Protein AF-A0A5N7ALZ5-F1 (afdb_monomer_lite)

Secondary structure (DSSP, 8-state):
-PPPHHHHHHHBHHHHHHTSTTSGGGT-S-----SS-HHHHHHHHHHHTT-GGGS-GGG--HHHHHHHHHHHHHHTB-GGGGHHHHHHHHHHHHHTTGGGSSGGGGSHHHHHHTT-HHHHHHHHHHHHHT-SS-------

Foldseek 3Di:
DQFDLVLLLVQFVQSVVQLDPPHPVVPDPDDDDPDADPLLVVCSRCLSVVNNVVDDLVVADLLSLVRVLVCCVVGVGDLLSCLVVLVVSLVVCVVVCVVPPPCLLSCLCSCVSNVVVVSNVVSVVCVVPPDDDDRHHDND

Radius of gyration: 17.04 Å; chains: 1; bounding box: 37×26×51 Å

pLDDT: mean 85.63, std 11.55, range [51.66, 97.0]

Sequence (140 aa):
MHV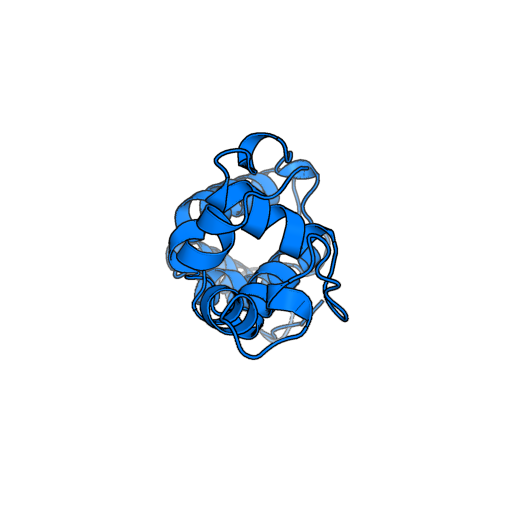KRDILANSSRYFKTMMGSRWTESKGDIIVLEDDTMRSMEIWLRYHHCTLDAISLDDISVADIWHVILASDQYQFDRDELQEWFIRWFRNATAGGIHCDRLANKLMLPCYAFDYAKGFQVRTRSLAYEERGHIMEVNP

Structure (mmCIF, N/CA/C/O backbone):
data_AF-A0A5N7ALZ5-F1
#
_entry.id   AF-A0A5N7ALZ5-F1
#
loop_
_atom_site.group_PDB
_atom_site.id
_atom_site.type_symbol
_atom_site.label_atom_id
_atom_site.label_alt_id
_atom_site.label_comp_id
_atom_site.label_asym_id
_atom_site.label_entity_id
_atom_site.label_seq_id
_atom_site.pdbx_PDB_ins_code
_atom_site.Cartn_x
_atom_site.Cartn_y
_atom_site.Cartn_z
_atom_site.occupancy
_atom_site.B_iso_or_equiv
_atom_site.auth_seq_id
_atom_site.auth_comp_id
_atom_site.auth_asym_id
_atom_site.auth_atom_id
_atom_site.pdbx_PDB_model_num
ATOM 1 N N . MET A 1 1 ? 2.015 3.961 17.049 1.00 70.31 1 MET A N 1
ATOM 2 C CA . MET A 1 1 ? 0.681 4.427 16.606 1.00 70.31 1 MET A CA 1
ATOM 3 C C . MET A 1 1 ? -0.366 3.806 17.520 1.00 70.31 1 MET A C 1
ATOM 5 O O . MET A 1 1 ? -0.228 2.629 17.820 1.00 70.31 1 MET A O 1
ATOM 9 N N . HIS A 1 2 ? -1.374 4.561 17.968 1.00 80.75 2 HIS A N 1
ATOM 10 C CA . HIS A 1 2 ? -2.542 3.988 18.652 1.00 80.75 2 HIS A CA 1
ATOM 11 C C . HIS A 1 2 ? -3.637 3.686 17.625 1.00 80.75 2 HIS A C 1
ATOM 13 O O . HIS A 1 2 ? -3.983 4.559 16.831 1.00 80.75 2 HIS A O 1
ATOM 19 N N . VAL A 1 3 ? -4.157 2.458 17.638 1.00 89.56 3 VAL A N 1
ATOM 20 C CA . VAL A 1 3 ? -5.191 1.976 16.714 1.00 89.56 3 VAL A CA 1
ATOM 21 C C . VAL A 1 3 ? -6.542 2.040 17.419 1.00 89.56 3 VAL A C 1
ATOM 23 O O . VAL A 1 3 ? -6.707 1.487 18.506 1.00 89.56 3 VAL A O 1
ATOM 26 N N . LYS A 1 4 ? -7.514 2.720 16.816 1.00 91.88 4 LYS A N 1
ATOM 27 C CA . LYS A 1 4 ? -8.891 2.764 17.301 1.00 91.88 4 LYS A CA 1
ATOM 28 C C . LYS A 1 4 ? -9.616 1.484 16.896 1.00 91.88 4 LYS A C 1
ATOM 30 O O . LYS A 1 4 ? -9.684 1.131 15.718 1.00 91.88 4 LYS A O 1
ATOM 35 N N . ARG A 1 5 ? -10.151 0.785 17.896 1.00 90.25 5 ARG A N 1
ATOM 36 C CA . ARG A 1 5 ? -10.776 -0.535 17.743 1.00 90.25 5 ARG A CA 1
ATOM 37 C C . ARG A 1 5 ? -11.979 -0.511 16.800 1.00 90.25 5 ARG A C 1
ATOM 39 O O . ARG A 1 5 ? -12.1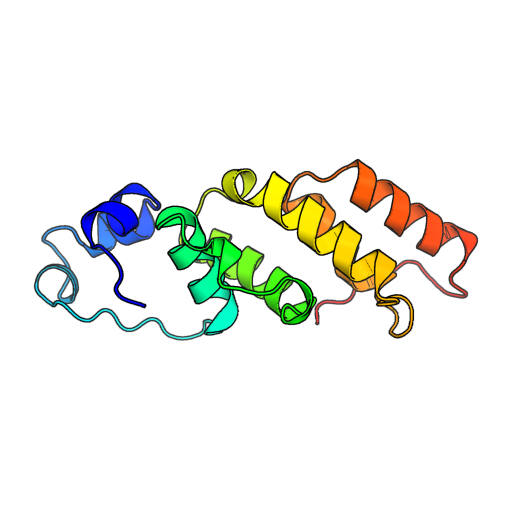33 -1.404 15.978 1.00 90.25 5 ARG A O 1
ATOM 46 N N . ASP A 1 6 ? -12.811 0.516 16.911 1.00 92.06 6 ASP A N 1
ATOM 47 C CA . ASP A 1 6 ? -13.988 0.733 16.072 1.00 92.06 6 ASP A CA 1
ATOM 48 C C . ASP A 1 6 ? -13.616 0.980 14.606 1.00 92.06 6 ASP A C 1
ATOM 50 O O . ASP A 1 6 ? -14.230 0.389 13.720 1.00 92.06 6 ASP A O 1
ATOM 54 N N . ILE A 1 7 ? -12.574 1.777 14.346 1.00 94.25 7 ILE A N 1
ATOM 55 C CA . ILE A 1 7 ? -12.069 2.004 12.984 1.00 94.25 7 ILE A CA 1
ATOM 56 C C . ILE A 1 7 ? -11.581 0.686 12.377 1.00 94.25 7 ILE A C 1
ATOM 58 O O . ILE A 1 7 ? -12.006 0.332 11.281 1.00 94.25 7 ILE A O 1
ATOM 62 N N . LEU A 1 8 ? -10.754 -0.070 13.105 1.00 92.75 8 LEU A N 1
ATOM 63 C CA . LEU A 1 8 ? -10.209 -1.341 12.620 1.00 92.75 8 LEU A CA 1
ATOM 64 C C . LEU A 1 8 ? -11.299 -2.409 12.397 1.00 92.75 8 LEU A C 1
ATOM 66 O O . LEU A 1 8 ? -11.256 -3.154 11.423 1.00 92.75 8 LEU A O 1
ATOM 70 N N . ALA A 1 9 ? -12.312 -2.472 13.265 1.00 92.38 9 ALA A N 1
ATOM 71 C CA . ALA A 1 9 ? -13.452 -3.372 13.083 1.00 92.38 9 ALA A CA 1
ATOM 72 C C . ALA A 1 9 ? -14.334 -2.983 11.885 1.00 92.38 9 ALA A C 1
ATOM 74 O O . ALA A 1 9 ? -14.973 -3.844 11.285 1.00 92.38 9 ALA A O 1
ATOM 75 N N . ASN A 1 10 ? -14.409 -1.697 11.545 1.00 93.06 10 ASN A N 1
ATOM 76 C CA . ASN A 1 10 ? -15.180 -1.232 10.394 1.00 93.06 10 ASN A CA 1
ATOM 77 C C . ASN A 1 10 ? -14.421 -1.387 9.076 1.00 93.06 10 ASN A C 1
ATOM 79 O O . ASN A 1 10 ? -15.062 -1.537 8.040 1.00 93.06 10 ASN A O 1
ATOM 83 N N . SER A 1 11 ? -13.090 -1.381 9.118 1.00 92.75 11 SER A N 1
ATOM 84 C CA . SER A 1 11 ? -12.254 -1.439 7.923 1.00 92.75 11 SER A CA 1
ATOM 85 C C . SER A 1 11 ? -12.039 -2.846 7.366 1.00 92.75 11 SER A C 1
ATOM 87 O O . SER A 1 11 ? -11.607 -3.004 6.230 1.00 92.75 11 SER A O 1
ATOM 89 N N . SER A 1 12 ? -12.324 -3.885 8.153 1.00 93.69 12 SER A N 1
ATOM 90 C CA . SER A 1 12 ? -12.124 -5.270 7.735 1.00 93.69 12 SER A CA 1
ATOM 91 C C . SER A 1 12 ? -13.113 -6.213 8.405 1.00 93.69 12 SER A C 1
ATOM 93 O O . SER A 1 12 ? -13.330 -6.199 9.622 1.00 93.69 12 SER A O 1
ATOM 95 N N . ARG A 1 13 ? -13.675 -7.123 7.604 1.00 92.00 13 ARG A N 1
ATOM 96 C CA . ARG A 1 13 ? -14.548 -8.190 8.106 1.00 92.00 13 ARG A CA 1
ATOM 97 C C . ARG A 1 13 ? -13.804 -9.161 9.025 1.00 92.00 13 ARG A C 1
ATOM 99 O O . ARG A 1 13 ? -14.419 -9.675 9.966 1.00 92.00 13 ARG A O 1
ATOM 106 N N . TYR A 1 14 ? -12.516 -9.398 8.783 1.00 92.31 14 TYR A N 1
ATOM 107 C CA . TYR A 1 14 ? -11.676 -10.221 9.650 1.00 92.31 14 TYR A CA 1
ATOM 108 C C . TYR A 1 14 ? -11.639 -9.635 11.064 1.00 92.31 14 TYR A C 1
ATOM 110 O O . TYR A 1 14 ? -12.070 -10.289 12.018 1.00 92.31 14 TYR A O 1
ATOM 118 N N . PHE A 1 15 ? -11.242 -8.365 11.193 1.00 91.56 15 PHE A N 1
ATOM 119 C CA . PHE A 1 15 ? -11.143 -7.705 12.495 1.00 91.56 15 PHE A CA 1
ATOM 120 C C . PHE A 1 15 ? -12.508 -7.513 13.152 1.00 91.56 15 PHE A C 1
ATOM 122 O O . PHE A 1 15 ? -12.643 -7.746 14.354 1.00 91.56 15 PHE A O 1
ATOM 129 N N . LYS A 1 16 ? -13.555 -7.213 12.373 1.00 91.69 16 LYS A N 1
ATOM 130 C CA . LYS A 1 16 ? -14.939 -7.193 12.872 1.00 91.69 16 LYS A CA 1
ATOM 131 C C . LYS A 1 16 ? -15.339 -8.504 13.542 1.00 91.69 16 LYS A C 1
ATOM 133 O O . LYS A 1 16 ? -15.995 -8.503 14.582 1.00 91.69 16 LYS A O 1
ATOM 138 N N . THR A 1 17 ? -14.965 -9.624 12.927 1.00 90.06 17 THR A N 1
ATOM 139 C CA . THR A 1 17 ? -15.304 -10.966 13.411 1.00 90.06 17 THR A CA 1
ATOM 140 C C . THR A 1 17 ? -14.471 -11.331 14.638 1.00 90.06 17 THR A C 1
ATOM 142 O O . THR A 1 17 ? -15.030 -11.807 15.627 1.00 90.06 17 THR A O 1
ATOM 145 N N . MET A 1 18 ? -13.163 -11.059 14.600 1.00 87.06 18 MET A N 1
ATOM 146 C CA . MET A 1 18 ? -12.235 -11.283 15.714 1.00 87.06 18 MET A CA 1
ATOM 147 C C . MET A 1 18 ? -12.643 -10.492 16.962 1.00 87.06 18 MET A C 1
ATOM 149 O O . MET A 1 18 ? -12.654 -11.020 18.067 1.00 87.06 18 MET A O 1
ATOM 153 N N . MET A 1 19 ? -13.037 -9.231 16.801 1.00 85.75 19 MET A N 1
ATOM 154 C CA . MET A 1 19 ? -13.420 -8.372 17.923 1.00 85.75 19 MET A CA 1
ATOM 155 C C . MET A 1 19 ? -14.840 -8.638 18.442 1.00 85.75 19 MET A C 1
ATOM 157 O O . MET A 1 19 ? -15.250 -8.028 19.431 1.00 85.75 19 MET A O 1
ATOM 161 N N . GLY A 1 20 ? -15.585 -9.545 17.803 1.00 78.88 20 GLY A N 1
ATOM 162 C CA . GLY A 1 20 ? -16.886 -10.017 18.267 1.00 78.88 20 GLY A CA 1
ATOM 163 C C . GLY A 1 20 ? -16.786 -10.924 19.499 1.00 78.88 20 GLY A C 1
ATOM 164 O O . GLY A 1 20 ? -15.734 -11.458 19.825 1.00 78.88 20 GLY A O 1
ATOM 165 N N . SER A 1 21 ? -17.909 -11.159 20.180 1.00 69.94 21 SER A N 1
ATOM 166 C CA . SER A 1 21 ? -17.985 -11.704 21.552 1.00 69.94 21 SER A CA 1
ATOM 167 C C . SER A 1 21 ? -17.466 -13.135 21.793 1.00 69.94 21 SER A C 1
ATOM 169 O O . SER A 1 21 ? -17.668 -13.668 22.884 1.00 69.94 21 SER A O 1
ATOM 171 N N . ARG A 1 22 ? -16.877 -13.802 20.794 1.00 70.38 22 ARG A N 1
ATOM 172 C CA . ARG A 1 22 ? -16.482 -15.222 20.855 1.00 70.38 22 ARG A CA 1
ATOM 173 C C . ARG A 1 22 ? -14.977 -15.465 21.009 1.00 70.38 22 ARG A C 1
ATOM 175 O O . ARG A 1 22 ? -14.605 -16.607 21.252 1.00 70.38 22 ARG A O 1
ATOM 182 N N . TRP A 1 23 ? -14.143 -14.432 20.910 1.00 72.25 23 TRP A N 1
ATOM 183 C CA . TRP A 1 23 ? -12.678 -14.558 20.919 1.00 72.25 23 TRP A CA 1
ATOM 184 C C . TRP A 1 23 ? -12.055 -13.956 22.179 1.00 72.25 23 TRP A C 1
ATOM 186 O O . TRP A 1 23 ? -12.649 -13.082 22.811 1.00 72.25 23 TRP A O 1
ATOM 196 N N . THR A 1 24 ? -10.859 -14.390 22.566 1.00 70.44 24 THR A N 1
ATOM 197 C CA . THR A 1 24 ? -10.153 -13.846 23.743 1.00 70.44 24 THR A CA 1
ATOM 198 C C . THR A 1 24 ? -9.779 -12.377 23.515 1.00 70.44 24 THR A C 1
ATOM 200 O O . THR A 1 24 ? -9.967 -11.523 24.381 1.00 70.44 24 THR A O 1
ATOM 203 N N . GLU A 1 25 ? -9.393 -12.072 22.280 1.00 72.12 25 GLU A N 1
ATOM 204 C CA . GLU A 1 25 ? -9.084 -10.763 21.706 1.00 72.12 25 GLU A CA 1
ATOM 205 C C . GLU A 1 25 ? -10.290 -9.810 21.743 1.00 72.12 25 GLU A C 1
ATOM 207 O O . GLU A 1 25 ? -10.146 -8.589 21.645 1.00 72.12 25 GLU A O 1
ATOM 212 N N . SER A 1 26 ? -11.504 -10.341 21.932 1.00 71.06 26 SER A N 1
ATOM 213 C CA . SER A 1 26 ? -12.714 -9.530 22.093 1.00 71.06 26 SER A CA 1
ATOM 214 C C . SER A 1 26 ? -12.729 -8.724 23.395 1.00 71.06 26 SER A C 1
ATOM 216 O O . SER A 1 26 ? -13.371 -7.677 23.449 1.00 71.06 26 SER A O 1
ATOM 218 N N . LYS A 1 27 ? -12.004 -9.191 24.422 1.00 73.00 27 LYS A N 1
ATOM 219 C CA . LYS A 1 27 ? -11.974 -8.602 25.771 1.00 73.00 27 LYS A CA 1
ATOM 220 C C . LYS A 1 27 ? -10.657 -7.900 26.109 1.00 73.00 27 LYS A C 1
ATOM 222 O O . LYS A 1 27 ? -10.590 -7.235 27.137 1.00 73.00 27 LYS A O 1
ATOM 227 N N . GLY A 1 28 ? -9.622 -8.087 25.290 1.00 73.44 28 GLY A N 1
ATOM 228 C CA . GLY A 1 28 ? -8.302 -7.495 25.486 1.00 73.44 28 GLY A CA 1
ATOM 229 C C . GLY A 1 28 ? -8.082 -6.234 24.652 1.00 73.44 28 GLY A C 1
ATOM 230 O O . GLY A 1 28 ? -8.596 -6.111 23.538 1.00 73.44 28 GLY A O 1
ATOM 231 N N . ASP A 1 29 ? -7.252 -5.333 25.178 1.00 80.69 29 ASP A N 1
ATOM 232 C CA . ASP A 1 29 ? -6.768 -4.135 24.473 1.00 80.69 29 ASP A CA 1
ATOM 233 C C . ASP A 1 29 ? -5.543 -4.422 23.584 1.00 80.69 29 ASP A C 1
ATOM 235 O O . ASP A 1 29 ? -5.067 -3.542 22.868 1.00 80.69 29 ASP A O 1
ATOM 239 N N . ILE A 1 30 ? -5.027 -5.657 23.625 1.00 82.94 30 ILE A N 1
ATOM 240 C CA . ILE A 1 30 ? -3.849 -6.104 22.880 1.00 82.94 30 ILE A CA 1
ATOM 241 C C . ILE A 1 30 ? -4.266 -7.227 21.930 1.00 82.94 30 ILE A C 1
ATOM 243 O O . ILE A 1 30 ? -4.846 -8.222 22.360 1.00 82.94 30 ILE A O 1
ATOM 247 N N . ILE A 1 31 ? -3.944 -7.059 20.647 1.00 83.19 31 ILE A N 1
ATOM 248 C CA . ILE A 1 31 ? -4.057 -8.089 19.610 1.00 83.19 31 ILE A CA 1
ATOM 249 C C . ILE A 1 31 ? -2.646 -8.334 19.085 1.00 83.19 31 ILE A C 1
ATOM 251 O O . ILE A 1 31 ? -1.960 -7.385 18.704 1.00 83.19 31 ILE A O 1
ATOM 255 N N . VAL A 1 32 ? -2.218 -9.593 19.094 1.00 85.31 32 VAL A N 1
ATOM 256 C CA . VAL A 1 32 ? -0.940 -10.013 18.517 1.00 85.31 32 VAL A CA 1
ATOM 257 C C . VAL A 1 32 ? -1.225 -10.571 17.129 1.00 85.31 32 VAL A C 1
ATOM 259 O O . VAL A 1 32 ? -2.088 -11.432 16.977 1.00 85.31 32 VAL A O 1
ATOM 262 N N . LEU A 1 33 ? -0.536 -10.032 16.128 1.00 85.44 33 LEU A N 1
ATOM 263 C CA . LEU A 1 33 ? -0.558 -10.526 14.756 1.00 85.44 33 LEU A CA 1
ATOM 264 C C . LEU A 1 33 ? 0.794 -11.181 14.489 1.00 85.44 33 LEU A C 1
ATOM 266 O O . LEU A 1 33 ? 1.833 -10.578 14.771 1.00 85.44 33 LEU A O 1
ATOM 270 N N . GLU A 1 34 ? 0.764 -12.414 14.004 1.00 82.19 34 GLU A N 1
ATOM 271 C CA . GLU A 1 34 ? 1.946 -13.212 13.684 1.00 82.19 34 GLU A CA 1
ATOM 272 C C . GLU A 1 34 ? 2.073 -13.335 12.158 1.00 82.19 34 GLU A C 1
ATOM 274 O O . GLU A 1 34 ? 1.084 -13.206 11.439 1.00 82.19 34 GLU A O 1
ATOM 279 N N . ASP A 1 35 ? 3.298 -13.554 11.676 1.00 79.62 35 ASP A N 1
ATOM 280 C CA . ASP A 1 35 ? 3.638 -13.790 10.262 1.00 79.62 35 ASP A CA 1
ATOM 281 C C . ASP A 1 35 ? 3.483 -12.608 9.280 1.00 79.62 35 ASP A C 1
ATOM 283 O O . ASP A 1 35 ? 3.720 -12.765 8.082 1.00 79.62 35 ASP A O 1
ATOM 287 N N . ASP A 1 36 ? 3.206 -11.396 9.769 1.00 81.75 36 ASP A N 1
ATOM 288 C CA . ASP A 1 36 ? 3.218 -10.175 8.955 1.00 81.75 36 ASP A CA 1
ATOM 289 C C . ASP A 1 36 ? 4.489 -9.344 9.102 1.00 81.75 36 ASP A C 1
ATOM 291 O O . ASP A 1 36 ? 5.156 -9.316 10.140 1.00 81.75 36 ASP A O 1
ATOM 295 N N . THR A 1 37 ? 4.767 -8.535 8.078 1.00 87.50 37 THR A N 1
ATOM 296 C CA . THR A 1 37 ? 5.755 -7.467 8.224 1.00 87.50 37 THR A CA 1
ATOM 297 C C . THR A 1 37 ? 5.145 -6.276 8.952 1.00 87.50 37 THR A C 1
ATOM 299 O O . THR A 1 37 ? 4.037 -5.827 8.652 1.00 87.50 37 THR A O 1
ATOM 302 N N . MET A 1 38 ? 5.911 -5.695 9.878 1.00 89.62 38 MET A N 1
ATOM 303 C CA . MET A 1 38 ? 5.488 -4.491 10.599 1.00 89.62 38 MET A CA 1
ATOM 304 C C . MET A 1 38 ? 5.095 -3.363 9.632 1.00 89.62 38 MET A C 1
ATOM 306 O O . MET A 1 38 ? 4.147 -2.630 9.901 1.00 89.62 38 MET A O 1
ATOM 310 N N . ARG A 1 39 ? 5.790 -3.244 8.492 1.00 92.94 39 ARG A N 1
ATOM 311 C CA . ARG A 1 39 ? 5.561 -2.180 7.512 1.00 92.94 39 ARG A CA 1
ATOM 312 C C . ARG A 1 39 ? 4.236 -2.335 6.766 1.00 92.94 39 ARG A C 1
ATOM 314 O O . ARG A 1 39 ? 3.516 -1.346 6.640 1.00 92.94 39 ARG A O 1
ATOM 321 N N . SER A 1 40 ? 3.890 -3.539 6.303 1.00 93.38 40 SER A N 1
ATOM 322 C CA . SER A 1 40 ? 2.628 -3.754 5.581 1.00 93.38 40 SER A CA 1
ATOM 323 C C . SER A 1 40 ? 1.417 -3.463 6.462 1.00 93.38 40 SER A C 1
ATOM 325 O O . SER A 1 40 ? 0.492 -2.768 6.038 1.00 93.38 40 SER A O 1
ATOM 327 N N . MET A 1 41 ? 1.461 -3.916 7.716 1.00 94.94 41 MET A N 1
ATOM 328 C CA . MET A 1 41 ? 0.415 -3.617 8.690 1.00 94.94 41 MET A CA 1
ATOM 329 C C . MET A 1 41 ? 0.370 -2.135 9.047 1.00 94.94 41 MET A C 1
ATOM 331 O O . MET A 1 41 ? -0.713 -1.563 9.143 1.00 94.94 41 MET A O 1
ATOM 335 N N . GLU A 1 42 ? 1.522 -1.479 9.205 1.00 95.00 42 GLU A N 1
ATOM 336 C CA . GLU A 1 42 ? 1.570 -0.042 9.472 1.00 95.00 42 GLU A CA 1
ATOM 337 C C . GLU A 1 42 ? 0.872 0.769 8.367 1.00 95.00 42 GLU A C 1
ATOM 339 O O . GLU A 1 42 ? 0.109 1.683 8.683 1.00 95.00 42 GLU A O 1
ATOM 344 N N . ILE A 1 43 ? 1.075 0.414 7.093 1.00 96.25 43 ILE A N 1
ATOM 345 C CA . ILE A 1 43 ? 0.434 1.069 5.941 1.00 96.25 43 ILE A CA 1
ATOM 346 C C . ILE A 1 43 ? -1.093 0.945 6.022 1.00 96.25 43 ILE A C 1
ATOM 348 O O . ILE A 1 43 ? -1.783 1.967 6.010 1.00 96.25 43 ILE A O 1
ATOM 352 N N . TRP A 1 44 ? -1.622 -0.273 6.178 1.00 96.25 44 TRP A N 1
ATOM 353 C CA . TRP A 1 44 ? -3.067 -0.514 6.289 1.00 96.25 44 TRP A CA 1
ATOM 354 C C . TRP A 1 44 ? -3.690 0.214 7.478 1.00 96.25 44 TRP A C 1
ATOM 356 O O . TRP A 1 44 ? -4.693 0.921 7.350 1.00 96.25 44 TRP A O 1
ATOM 366 N N . LEU A 1 45 ? -3.062 0.102 8.649 1.00 95.38 45 LEU A N 1
ATOM 367 C CA . LEU A 1 45 ? -3.564 0.739 9.859 1.00 95.38 45 LEU A CA 1
ATOM 368 C C . LEU A 1 45 ? -3.583 2.260 9.702 1.00 95.38 45 LEU A C 1
ATOM 370 O O . LEU A 1 45 ? -4.599 2.891 10.000 1.00 95.38 45 LEU A O 1
ATOM 374 N N . ARG A 1 46 ? -2.494 2.863 9.216 1.00 95.81 46 ARG A N 1
ATOM 375 C CA . ARG A 1 46 ? -2.422 4.315 9.020 1.00 95.81 46 ARG A CA 1
ATOM 376 C C . ARG A 1 46 ? -3.383 4.814 7.958 1.00 95.81 46 ARG A C 1
ATOM 378 O O . ARG A 1 46 ? -3.925 5.904 8.148 1.00 95.81 46 ARG A O 1
ATOM 385 N N . TYR A 1 47 ? -3.609 4.046 6.893 1.00 96.06 47 TYR A N 1
ATOM 386 C CA . TYR A 1 47 ? -4.596 4.374 5.870 1.00 96.06 47 TYR A CA 1
ATOM 387 C C . TYR A 1 47 ? -5.985 4.564 6.488 1.00 96.06 47 TYR A C 1
ATOM 389 O O . TYR A 1 47 ? -6.528 5.668 6.443 1.00 96.06 47 TYR A O 1
ATOM 397 N N . HIS A 1 48 ? -6.501 3.552 7.193 1.00 95.56 48 HIS A N 1
ATOM 398 C CA . HIS A 1 48 ? -7.825 3.642 7.821 1.00 95.56 48 HIS A CA 1
ATOM 399 C C . HIS A 1 48 ? -7.897 4.685 8.949 1.00 95.56 48 HIS A C 1
ATOM 401 O O . HIS A 1 48 ? -8.979 5.140 9.312 1.00 95.56 48 HIS A O 1
ATOM 407 N N . HIS A 1 49 ? -6.751 5.086 9.506 1.00 95.56 49 HIS A N 1
ATOM 408 C CA . HIS A 1 49 ? -6.657 6.138 10.523 1.00 95.56 49 HIS A CA 1
ATOM 409 C C . HIS A 1 49 ? -6.333 7.522 9.949 1.00 95.56 49 HIS A C 1
ATOM 411 O O . HIS A 1 49 ? -6.038 8.429 10.726 1.00 95.56 49 HIS A O 1
ATOM 417 N N . CYS A 1 50 ? -6.355 7.698 8.625 1.00 94.38 50 CYS A N 1
ATOM 418 C CA . CYS A 1 50 ? -6.059 8.965 7.947 1.00 94.38 50 CYS A CA 1
ATOM 419 C C . CYS A 1 50 ? -4.701 9.575 8.350 1.00 94.38 50 CYS A C 1
ATOM 421 O O . CYS A 1 50 ? -4.565 10.787 8.497 1.00 94.38 50 CYS A O 1
ATOM 423 N N . THR A 1 51 ? -3.688 8.731 8.564 1.00 95.19 51 THR A N 1
ATOM 424 C CA . THR A 1 51 ? -2.326 9.138 8.972 1.00 95.19 51 THR A CA 1
ATOM 425 C C . THR A 1 51 ? -1.243 8.541 8.074 1.00 95.19 51 THR A C 1
ATOM 427 O O . THR A 1 51 ? -0.084 8.427 8.480 1.00 95.19 51 THR A O 1
ATOM 430 N N . LEU A 1 52 ? -1.613 8.137 6.855 1.00 93.31 52 LEU A N 1
ATOM 431 C CA . LEU A 1 52 ? -0.707 7.473 5.918 1.00 93.31 52 LEU A CA 1
ATOM 432 C C . LEU A 1 52 ? 0.424 8.385 5.430 1.00 93.31 52 LEU A C 1
ATOM 434 O O . LEU A 1 52 ? 1.540 7.908 5.261 1.00 93.31 52 LEU A O 1
ATOM 438 N N . ASP A 1 53 ? 0.181 9.694 5.316 1.00 92.19 53 ASP A N 1
ATOM 439 C CA . ASP A 1 53 ? 1.203 10.676 4.917 1.00 92.19 53 ASP A CA 1
ATOM 440 C C . ASP A 1 53 ? 2.365 10.802 5.926 1.00 92.19 53 ASP A C 1
ATOM 442 O O . ASP A 1 53 ? 3.372 11.442 5.637 1.00 92.19 53 ASP A O 1
ATOM 446 N N . ALA A 1 54 ? 2.258 10.184 7.109 1.00 92.25 54 ALA A N 1
ATOM 447 C CA . ALA A 1 54 ? 3.370 10.082 8.052 1.00 92.25 54 ALA A CA 1
ATOM 448 C C . ALA A 1 54 ? 4.461 9.088 7.605 1.00 92.25 54 ALA A C 1
ATOM 450 O O . ALA A 1 54 ? 5.544 9.095 8.186 1.00 92.25 54 ALA A O 1
ATOM 451 N N . ILE A 1 55 ? 4.180 8.220 6.624 1.00 92.69 55 ILE A N 1
ATOM 452 C CA . ILE A 1 55 ? 5.171 7.333 6.008 1.00 92.69 55 ILE A CA 1
ATOM 453 C C . ILE A 1 55 ? 5.688 8.004 4.734 1.00 92.69 55 ILE A C 1
ATOM 455 O O . ILE A 1 55 ? 4.911 8.294 3.822 1.00 92.69 55 ILE A O 1
ATOM 459 N N . SER A 1 56 ? 7.003 8.215 4.650 1.00 93.38 56 SER A N 1
ATOM 460 C CA . SER A 1 56 ? 7.626 8.679 3.410 1.00 93.38 56 SER A CA 1
ATOM 461 C C . SER A 1 56 ? 7.529 7.603 2.332 1.00 93.38 56 SER A C 1
ATOM 463 O O . SER A 1 56 ? 7.808 6.434 2.589 1.00 93.38 56 SER A O 1
ATOM 465 N N . LEU A 1 57 ? 7.190 7.992 1.101 1.00 91.44 57 LEU A N 1
ATOM 466 C CA . LEU A 1 57 ? 7.141 7.061 -0.032 1.00 91.44 57 LEU A CA 1
ATOM 467 C C . LEU A 1 57 ? 8.524 6.500 -0.393 1.00 91.44 57 LEU A C 1
ATOM 469 O O . LEU A 1 57 ? 8.594 5.425 -0.983 1.00 91.44 57 LEU A O 1
ATOM 473 N N . ASP A 1 58 ? 9.600 7.209 -0.041 1.00 89.25 58 ASP A N 1
ATOM 474 C CA . ASP A 1 58 ? 10.984 6.773 -0.267 1.00 89.25 58 ASP A CA 1
ATOM 475 C C . ASP A 1 58 ? 11.406 5.634 0.676 1.00 89.25 58 ASP A C 1
ATOM 477 O O . ASP A 1 58 ? 12.304 4.862 0.348 1.00 89.25 58 ASP A O 1
ATOM 481 N N . ASP A 1 59 ? 10.725 5.486 1.817 1.00 89.62 59 ASP A N 1
ATOM 482 C CA . ASP A 1 59 ? 11.031 4.465 2.830 1.00 89.62 59 ASP A CA 1
ATOM 483 C C . ASP A 1 59 ? 10.359 3.110 2.538 1.00 89.62 59 ASP A C 1
ATOM 485 O O . ASP A 1 59 ? 10.471 2.172 3.333 1.00 89.62 59 ASP A O 1
ATOM 489 N N . ILE A 1 60 ? 9.622 3.008 1.427 1.00 91.19 60 ILE A N 1
ATOM 490 C CA . ILE A 1 60 ? 8.787 1.852 1.090 1.00 91.19 60 ILE A CA 1
ATOM 491 C C . ILE A 1 60 ? 9.423 1.075 -0.055 1.00 91.19 60 ILE A C 1
ATOM 493 O O . ILE A 1 60 ? 9.475 1.535 -1.200 1.00 91.19 60 ILE A O 1
ATOM 497 N N . SER A 1 61 ? 9.869 -0.138 0.255 1.00 90.50 61 SER A N 1
ATOM 498 C CA . SER A 1 61 ? 10.458 -1.054 -0.714 1.00 90.50 61 SER A CA 1
ATOM 499 C C . SER A 1 61 ? 9.392 -1.779 -1.541 1.00 90.50 61 SER A C 1
ATOM 501 O O . SER A 1 61 ? 8.215 -1.843 -1.189 1.00 90.50 61 SER A O 1
ATOM 503 N N . VAL A 1 62 ? 9.809 -2.406 -2.644 1.00 89.56 62 VAL A N 1
ATOM 504 C CA . VAL A 1 62 ? 8.908 -3.274 -3.421 1.00 89.56 62 VAL A CA 1
ATOM 505 C C . VAL A 1 62 ? 8.452 -4.483 -2.607 1.00 89.56 62 VAL A C 1
ATOM 507 O O . VAL A 1 62 ? 7.298 -4.879 -2.726 1.00 89.56 62 VAL A O 1
ATOM 510 N N . ALA A 1 63 ? 9.314 -5.036 -1.750 1.00 90.19 63 ALA A N 1
ATOM 511 C CA . ALA A 1 63 ? 8.931 -6.129 -0.863 1.00 90.19 63 ALA A CA 1
ATOM 512 C C . ALA A 1 63 ? 7.807 -5.701 0.091 1.00 90.19 63 ALA A C 1
ATOM 514 O O . ALA A 1 63 ? 6.865 -6.461 0.290 1.00 90.19 63 ALA A O 1
ATOM 515 N N . ASP A 1 64 ? 7.840 -4.472 0.616 1.00 93.38 64 ASP A N 1
ATOM 516 C CA . ASP A 1 64 ? 6.758 -3.960 1.466 1.00 93.38 64 ASP A CA 1
ATOM 517 C C . ASP A 1 64 ? 5.421 -3.940 0.717 1.00 93.38 64 ASP A C 1
ATOM 519 O O . ASP A 1 64 ? 4.410 -4.367 1.263 1.00 93.38 64 ASP A O 1
ATOM 523 N N . ILE A 1 65 ? 5.410 -3.533 -0.557 1.00 94.44 65 ILE A N 1
ATOM 524 C CA . ILE A 1 65 ? 4.195 -3.546 -1.388 1.00 94.44 65 ILE A CA 1
ATOM 525 C C . ILE A 1 65 ? 3.643 -4.960 -1.581 1.00 94.44 65 ILE A C 1
ATOM 527 O O . ILE A 1 65 ? 2.429 -5.153 -1.515 1.00 94.44 65 ILE A O 1
ATOM 531 N N . TRP A 1 66 ? 4.506 -5.957 -1.778 1.00 93.62 66 TRP A N 1
ATOM 532 C CA . TRP A 1 66 ? 4.069 -7.354 -1.837 1.00 93.62 66 TRP A CA 1
ATOM 533 C C . TRP A 1 66 ? 3.427 -7.794 -0.517 1.00 93.62 66 TRP A C 1
ATOM 535 O O . TRP A 1 66 ? 2.350 -8.385 -0.527 1.00 93.62 66 TRP A O 1
ATOM 545 N N . HIS A 1 67 ? 4.011 -7.426 0.623 1.00 94.00 67 HIS A N 1
ATOM 546 C CA . HIS A 1 67 ? 3.420 -7.732 1.927 1.00 94.00 67 HIS A CA 1
ATOM 547 C C . HIS A 1 67 ? 2.135 -6.939 2.208 1.00 94.00 67 HIS A C 1
ATOM 549 O O . HIS A 1 67 ? 1.266 -7.438 2.915 1.00 94.00 67 HIS A O 1
ATOM 555 N N . VAL A 1 68 ? 1.959 -5.734 1.649 1.00 96.31 68 VAL A N 1
ATOM 556 C CA . VAL A 1 68 ? 0.680 -4.995 1.706 1.00 96.31 68 VAL A CA 1
ATOM 557 C C . VAL A 1 68 ? -0.419 -5.772 0.981 1.00 96.31 68 VAL A C 1
ATOM 559 O O . VAL A 1 68 ? -1.538 -5.856 1.490 1.00 96.31 68 VAL A O 1
ATOM 562 N N . ILE A 1 69 ? -0.101 -6.375 -0.169 1.00 95.69 69 ILE A N 1
ATOM 563 C CA . ILE A 1 69 ? -1.025 -7.235 -0.922 1.00 95.69 69 ILE A CA 1
ATOM 564 C C . ILE A 1 69 ? -1.366 -8.482 -0.099 1.00 95.69 69 ILE A C 1
ATOM 566 O O . ILE A 1 69 ? -2.546 -8.747 0.117 1.00 95.69 69 ILE A O 1
ATOM 570 N N . LEU A 1 70 ? -0.368 -9.186 0.442 1.00 94.31 70 LEU A N 1
ATOM 571 C CA . LEU A 1 70 ? -0.599 -10.371 1.280 1.00 94.31 70 LEU A CA 1
ATOM 572 C C . LEU A 1 70 ? -1.456 -10.051 2.512 1.00 94.31 70 LEU A C 1
ATOM 574 O O . LEU A 1 70 ? -2.439 -10.742 2.773 1.00 94.31 70 LEU A O 1
ATOM 578 N N . ALA A 1 71 ? -1.153 -8.954 3.211 1.00 95.12 71 ALA A N 1
ATOM 579 C CA . ALA A 1 71 ? -1.942 -8.496 4.351 1.00 95.12 71 ALA A CA 1
ATOM 580 C C . ALA A 1 71 ? -3.388 -8.162 3.948 1.00 95.12 71 ALA A C 1
ATOM 582 O O . ALA A 1 71 ? -4.314 -8.433 4.709 1.00 95.12 71 ALA A O 1
ATOM 583 N N . SER A 1 72 ? -3.609 -7.615 2.746 1.00 95.12 72 SER A N 1
ATOM 584 C CA . SER A 1 72 ? -4.967 -7.350 2.255 1.00 95.12 72 SER A CA 1
ATOM 585 C C . SER A 1 72 ? -5.781 -8.631 2.076 1.00 95.12 72 SER A C 1
ATOM 587 O O . SER A 1 72 ? -6.938 -8.673 2.489 1.00 95.12 72 SER A O 1
ATOM 589 N N . ASP A 1 73 ? -5.161 -9.695 1.556 1.00 93.88 73 ASP A N 1
ATOM 590 C CA . ASP A 1 73 ? -5.813 -10.995 1.383 1.00 93.88 73 ASP A CA 1
ATOM 591 C C . ASP A 1 73 ? -6.068 -11.671 2.741 1.00 93.88 73 ASP A C 1
ATOM 593 O O . ASP A 1 73 ? -7.173 -12.150 3.006 1.00 93.88 73 ASP A O 1
ATOM 597 N N . GLN A 1 74 ? -5.069 -11.661 3.629 1.00 93.25 74 GLN A N 1
ATOM 598 C CA . GLN A 1 74 ? -5.135 -12.279 4.957 1.00 93.25 74 GLN A CA 1
ATOM 599 C C . GLN A 1 74 ? -6.187 -11.618 5.850 1.00 93.25 74 GLN A C 1
ATOM 601 O O . GLN A 1 74 ? -7.004 -12.297 6.480 1.00 93.25 74 GLN A O 1
ATOM 606 N N . TYR A 1 75 ? -6.197 -10.287 5.877 1.00 93.81 75 TYR A N 1
ATOM 607 C CA . TYR A 1 75 ? -7.063 -9.506 6.751 1.00 93.81 75 TYR A CA 1
ATOM 608 C C . TYR A 1 75 ? -8.312 -8.977 6.064 1.00 93.81 75 TYR A C 1
ATOM 610 O O . TYR A 1 75 ? -9.092 -8.281 6.709 1.00 93.81 75 TYR A O 1
ATOM 618 N N . GLN A 1 76 ? -8.562 -9.330 4.804 1.00 94.50 76 GLN A N 1
ATOM 619 C CA . GLN A 1 76 ? -9.744 -8.895 4.054 1.00 94.50 76 GLN A CA 1
ATOM 620 C C . GLN A 1 76 ? -9.893 -7.366 4.045 1.00 94.50 76 GLN A C 1
ATOM 622 O O . GLN A 1 76 ? -10.988 -6.846 4.276 1.00 94.50 76 GLN A O 1
ATOM 627 N N . PHE A 1 77 ? -8.780 -6.659 3.847 1.00 95.88 77 PHE A N 1
ATOM 628 C CA . PHE A 1 77 ? -8.815 -5.226 3.575 1.00 95.88 77 PHE A CA 1
ATOM 629 C C . PHE A 1 77 ? -9.190 -4.996 2.114 1.00 95.88 77 PHE A C 1
ATOM 631 O O . PHE A 1 77 ? -8.753 -5.743 1.234 1.00 95.88 77 PHE A O 1
ATOM 638 N N . ASP A 1 78 ? -9.991 -3.965 1.856 1.00 95.00 78 ASP A N 1
ATOM 639 C CA . ASP A 1 78 ? -10.336 -3.589 0.491 1.00 95.00 78 ASP A CA 1
ATOM 640 C C . ASP A 1 78 ? -9.126 -2.931 -0.180 1.00 95.00 78 ASP A C 1
ATOM 642 O O . ASP A 1 78 ? -8.686 -1.847 0.197 1.00 95.00 78 ASP A O 1
ATOM 646 N N . ARG A 1 79 ? -8.549 -3.623 -1.162 1.00 94.06 79 ARG A N 1
ATOM 647 C CA . ARG A 1 79 ? -7.327 -3.190 -1.840 1.00 94.06 79 ARG A CA 1
ATOM 648 C C . ARG A 1 79 ? -7.530 -1.932 -2.678 1.00 94.06 79 ARG A C 1
ATOM 650 O O . ARG A 1 79 ? -6.583 -1.151 -2.816 1.00 94.06 79 ARG A O 1
ATOM 657 N N . ASP A 1 80 ? -8.741 -1.719 -3.186 1.00 94.69 80 ASP A N 1
ATOM 658 C CA . ASP A 1 80 ? -9.071 -0.579 -4.043 1.00 94.69 80 ASP A CA 1
ATOM 659 C C . ASP A 1 80 ? -8.900 0.743 -3.283 1.00 94.69 80 ASP A C 1
ATOM 661 O O . ASP A 1 80 ? -8.494 1.758 -3.853 1.00 94.69 80 ASP A O 1
ATOM 665 N N . GLU A 1 81 ? -9.078 0.708 -1.960 1.00 95.31 81 GLU A N 1
ATOM 666 C CA . GLU A 1 81 ? -8.866 1.845 -1.070 1.00 95.31 81 GLU A CA 1
ATOM 667 C C . GLU A 1 81 ? -7.431 2.410 -1.138 1.00 95.31 81 GLU A C 1
ATOM 669 O O . GLU A 1 81 ? -7.225 3.623 -1.016 1.00 95.31 81 GLU A O 1
ATOM 674 N N . LEU A 1 82 ? -6.426 1.562 -1.392 1.00 96.69 82 LEU A N 1
ATOM 675 C CA . LEU A 1 82 ? -5.019 1.963 -1.502 1.00 96.69 82 LEU A CA 1
ATOM 676 C C . LEU A 1 82 ? -4.560 2.256 -2.936 1.00 96.69 82 LEU A C 1
ATOM 678 O O . LEU A 1 82 ? -3.390 2.604 -3.127 1.00 96.69 82 LEU A O 1
ATOM 682 N N . GLN A 1 83 ? -5.434 2.174 -3.943 1.00 96.38 83 GLN A N 1
ATOM 683 C CA . GLN A 1 83 ? -5.049 2.338 -5.347 1.00 96.38 83 GLN A CA 1
ATOM 684 C C . GLN A 1 83 ? -4.348 3.680 -5.614 1.00 96.38 83 GLN A C 1
ATOM 686 O O . GLN A 1 83 ? -3.246 3.714 -6.167 1.00 96.38 83 GLN A O 1
ATOM 691 N N . GLU A 1 84 ? -4.948 4.803 -5.210 1.00 96.31 84 GLU A N 1
ATOM 692 C CA . GLU A 1 84 ? -4.369 6.132 -5.462 1.00 96.31 84 GLU A CA 1
ATOM 693 C C . GLU A 1 84 ? -3.009 6.310 -4.778 1.00 96.31 84 GLU A C 1
ATOM 695 O O . GLU A 1 84 ? -2.072 6.880 -5.351 1.00 96.31 84 GLU A O 1
ATOM 700 N N . TRP A 1 85 ? -2.882 5.784 -3.560 1.00 97.00 85 TRP A N 1
ATOM 701 C CA . TRP A 1 85 ? -1.629 5.788 -2.819 1.00 97.00 85 TRP A CA 1
ATOM 702 C C . TRP A 1 85 ? -0.564 4.934 -3.516 1.00 97.00 85 TRP A C 1
ATOM 704 O O . TRP A 1 85 ? 0.559 5.406 -3.713 1.00 97.00 85 TRP A O 1
ATOM 714 N N . PHE A 1 86 ? -0.921 3.734 -3.980 1.00 96.81 86 PHE A N 1
ATOM 715 C CA . PHE A 1 86 ? -0.020 2.871 -4.737 1.00 96.81 86 PHE A CA 1
ATOM 716 C C . PHE A 1 86 ? 0.454 3.558 -6.022 1.00 96.81 86 PHE A C 1
ATOM 718 O O . PHE A 1 86 ? 1.640 3.517 -6.338 1.00 96.81 86 PHE A O 1
ATOM 725 N N . ILE A 1 87 ? -0.427 4.264 -6.737 1.00 96.44 87 ILE A N 1
ATOM 726 C CA . ILE A 1 87 ? -0.055 5.022 -7.940 1.00 96.44 87 ILE A CA 1
ATOM 727 C C . ILE A 1 87 ? 0.968 6.119 -7.609 1.00 96.44 87 ILE A C 1
ATOM 729 O O . ILE A 1 87 ? 1.921 6.317 -8.371 1.00 96.44 87 ILE A O 1
ATOM 733 N N . ARG A 1 88 ? 0.794 6.837 -6.489 1.00 96.00 88 ARG A N 1
ATOM 734 C CA . ARG A 1 88 ? 1.757 7.851 -6.020 1.00 96.00 88 ARG A CA 1
ATOM 735 C C . ARG A 1 88 ? 3.104 7.216 -5.689 1.00 96.00 88 ARG A C 1
ATOM 737 O O . ARG A 1 88 ? 4.122 7.684 -6.201 1.00 96.00 88 ARG A O 1
ATOM 744 N N . TRP A 1 89 ? 3.100 6.143 -4.899 1.00 95.12 89 TRP A N 1
ATOM 745 C CA . TRP A 1 89 ? 4.306 5.390 -4.561 1.00 95.12 89 TRP A CA 1
ATOM 746 C C . TRP A 1 89 ? 5.014 4.876 -5.817 1.00 95.12 89 TRP A C 1
ATOM 748 O O . TRP A 1 89 ? 6.199 5.131 -5.998 1.00 95.12 89 TRP A O 1
ATOM 758 N N . PHE A 1 90 ? 4.286 4.241 -6.738 1.00 93.12 90 PHE A N 1
ATOM 759 C CA . PHE A 1 90 ? 4.836 3.672 -7.966 1.00 93.12 90 PHE A CA 1
ATOM 760 C C . PHE A 1 90 ? 5.545 4.736 -8.803 1.00 93.12 90 PHE A C 1
ATOM 762 O O . PHE A 1 90 ? 6.658 4.521 -9.279 1.00 93.12 90 PHE A O 1
ATOM 769 N N . ARG A 1 91 ? 4.923 5.911 -8.974 1.00 92.38 91 ARG A N 1
ATOM 770 C CA . ARG A 1 91 ? 5.535 7.027 -9.708 1.00 92.38 91 ARG A CA 1
ATOM 771 C C . ARG A 1 91 ? 6.808 7.508 -9.020 1.00 92.38 91 ARG A C 1
ATOM 773 O O . ARG A 1 91 ? 7.815 7.662 -9.707 1.00 92.38 91 ARG A O 1
ATOM 780 N N . ASN A 1 92 ? 6.773 7.685 -7.698 1.00 91.31 92 ASN A N 1
ATOM 781 C CA . ASN A 1 92 ? 7.940 8.080 -6.911 1.00 91.31 92 ASN A CA 1
ATOM 782 C C . ASN A 1 92 ? 9.086 7.069 -7.057 1.00 91.31 92 ASN A C 1
ATOM 784 O O . ASN A 1 92 ? 10.185 7.429 -7.468 1.00 91.31 92 ASN A O 1
ATOM 788 N N . ALA A 1 93 ? 8.784 5.788 -6.843 1.00 87.00 93 ALA A N 1
ATOM 789 C CA . ALA A 1 93 ? 9.712 4.679 -6.993 1.00 87.00 93 ALA A CA 1
ATOM 790 C C . ALA A 1 93 ? 10.366 4.675 -8.383 1.00 87.00 93 ALA A C 1
ATOM 792 O O . ALA A 1 93 ? 11.590 4.654 -8.502 1.00 87.00 93 ALA A O 1
ATOM 793 N N . THR A 1 94 ? 9.570 4.765 -9.454 1.00 83.56 94 THR A N 1
ATOM 794 C CA . THR A 1 94 ? 10.112 4.801 -10.824 1.00 83.56 94 THR A CA 1
ATOM 795 C C . THR A 1 94 ? 10.968 6.040 -11.100 1.00 83.56 94 THR A C 1
ATOM 797 O O . THR A 1 94 ? 12.018 5.916 -11.726 1.00 83.56 94 THR A O 1
ATOM 800 N N . ALA A 1 95 ? 10.587 7.218 -10.595 1.00 84.50 95 ALA A N 1
ATOM 801 C CA . ALA A 1 95 ? 11.382 8.437 -10.743 1.00 84.50 95 ALA A CA 1
ATOM 802 C C . ALA A 1 95 ? 12.719 8.360 -9.984 1.00 84.50 95 ALA A C 1
ATOM 804 O O . ALA A 1 95 ? 13.733 8.842 -10.483 1.00 84.50 95 ALA A O 1
ATOM 805 N N . GLY A 1 96 ? 12.734 7.703 -8.821 1.00 73.88 96 GLY A N 1
ATOM 806 C CA . GLY A 1 96 ? 13.916 7.498 -7.980 1.00 73.88 96 GLY A CA 1
ATOM 807 C C . GLY A 1 96 ? 14.926 6.478 -8.513 1.00 73.88 96 GLY A C 1
ATOM 808 O O . GLY A 1 96 ? 15.903 6.178 -7.835 1.00 73.88 96 GLY A O 1
ATOM 809 N N . GLY A 1 97 ? 14.730 5.927 -9.714 1.00 69.19 97 GLY A N 1
ATOM 810 C CA . GLY A 1 97 ? 15.734 5.052 -10.315 1.00 69.19 97 GLY A CA 1
ATOM 811 C C . GLY A 1 97 ? 15.741 3.625 -9.765 1.00 69.19 97 GLY A C 1
ATOM 812 O O . GLY A 1 97 ? 16.728 2.916 -9.947 1.00 69.19 97 GLY A O 1
ATOM 813 N N . ILE A 1 98 ? 14.618 3.136 -9.219 1.00 61.75 98 ILE A N 1
ATOM 814 C CA . ILE A 1 98 ? 14.368 1.705 -8.899 1.00 61.75 98 ILE A CA 1
ATOM 815 C C . ILE A 1 98 ? 14.554 0.767 -10.121 1.00 61.75 98 ILE A C 1
ATOM 817 O O . ILE A 1 98 ? 14.366 -0.439 -10.061 1.00 61.75 98 ILE A O 1
ATOM 821 N N . HIS A 1 99 ? 14.975 1.290 -11.267 1.00 53.53 99 HIS A N 1
ATOM 822 C CA . HIS A 1 99 ? 15.334 0.564 -12.476 1.00 53.53 99 HIS A CA 1
ATOM 823 C C . HIS A 1 99 ? 16.608 -0.301 -12.366 1.00 53.53 99 HIS A C 1
ATOM 825 O O . HIS A 1 99 ? 16.816 -1.134 -13.244 1.00 53.53 99 HIS A O 1
ATOM 831 N N . CYS A 1 100 ? 17.438 -0.165 -11.323 1.00 51.66 100 CYS A N 1
ATOM 832 C CA . CYS A 1 100 ? 18.736 -0.858 -11.258 1.00 51.66 100 CYS A CA 1
ATOM 833 C C . CYS A 1 100 ? 18.685 -2.362 -10.908 1.00 51.66 100 CYS A C 1
ATOM 835 O O . CYS A 1 100 ? 19.624 -3.073 -11.252 1.00 51.66 100 CYS A O 1
ATOM 837 N N . ASP A 1 101 ? 17.599 -2.879 -10.322 1.00 52.72 101 ASP A N 1
ATOM 838 C CA . ASP A 1 101 ? 17.546 -4.264 -9.812 1.00 52.72 101 ASP A CA 1
ATOM 839 C C . ASP A 1 101 ? 16.411 -5.100 -10.429 1.00 52.72 101 ASP A C 1
ATOM 841 O O . ASP A 1 101 ? 15.467 -5.451 -9.733 1.00 52.72 101 ASP A O 1
ATOM 845 N N . ARG A 1 102 ? 16.443 -5.433 -11.734 1.00 56.94 102 ARG A N 1
ATOM 846 C CA . ARG A 1 102 ? 15.493 -6.392 -12.384 1.00 56.94 102 ARG A CA 1
ATOM 847 C C . ARG A 1 102 ? 14.017 -6.230 -11.956 1.00 56.94 102 ARG A C 1
ATOM 849 O O . ARG A 1 102 ? 13.251 -7.190 -11.853 1.00 56.94 102 ARG A O 1
ATOM 856 N N . LEU A 1 103 ? 13.615 -4.998 -11.654 1.00 59.22 103 LEU A N 1
ATOM 857 C CA . LEU A 1 103 ? 12.382 -4.697 -10.926 1.00 59.22 103 LEU A CA 1
ATOM 858 C C . LEU A 1 103 ? 11.165 -4.711 -11.837 1.00 59.22 103 LEU A C 1
ATOM 860 O O . LEU A 1 103 ? 10.027 -4.618 -11.378 1.00 59.22 103 LEU A O 1
ATOM 864 N N . ALA A 1 104 ? 11.369 -4.777 -13.151 1.00 59.25 104 ALA A N 1
ATOM 865 C CA . ALA A 1 104 ? 10.281 -4.885 -14.108 1.00 59.25 104 ALA A CA 1
ATOM 866 C C . ALA A 1 104 ? 9.496 -6.186 -13.886 1.00 59.25 104 ALA A C 1
ATOM 868 O O . ALA A 1 104 ? 8.267 -6.154 -13.866 1.00 59.25 104 ALA A O 1
ATOM 869 N N . ASN A 1 105 ? 10.204 -7.241 -13.487 1.00 68.88 105 ASN A N 1
ATOM 870 C CA . ASN A 1 105 ? 9.660 -8.547 -13.131 1.00 68.88 105 ASN A CA 1
ATOM 871 C C . ASN A 1 105 ? 8.969 -8.596 -11.754 1.00 68.88 105 ASN A C 1
ATOM 873 O O . ASN A 1 105 ? 8.337 -9.595 -11.444 1.00 68.88 105 ASN A O 1
ATOM 877 N N . LYS A 1 106 ? 9.083 -7.553 -10.918 1.00 78.69 106 LYS A N 1
ATOM 878 C CA . LYS A 1 106 ? 8.555 -7.531 -9.536 1.00 78.69 106 LYS A CA 1
ATOM 879 C C . LYS A 1 106 ? 7.342 -6.614 -9.342 1.00 78.69 106 LYS A C 1
ATOM 881 O O . LYS A 1 106 ? 6.771 -6.577 -8.258 1.00 78.69 106 LYS A O 1
ATOM 886 N N . LEU A 1 107 ? 6.984 -5.818 -10.353 1.00 87.44 107 LEU A N 1
ATOM 887 C CA . LEU A 1 107 ? 5.917 -4.808 -10.262 1.00 87.44 107 LEU A CA 1
ATOM 888 C C . LEU A 1 107 ? 4.684 -5.132 -11.112 1.00 87.44 107 LEU A C 1
ATOM 890 O O . LEU A 1 107 ? 3.710 -4.384 -11.057 1.00 87.44 107 LEU A O 1
ATOM 894 N N . MET A 1 108 ? 4.705 -6.223 -11.884 1.00 87.25 108 MET A N 1
ATOM 895 C CA . MET A 1 108 ? 3.540 -6.660 -12.658 1.00 87.25 108 MET A CA 1
ATOM 896 C C . MET A 1 108 ? 2.396 -7.070 -11.731 1.00 87.25 108 MET A C 1
ATOM 898 O O . MET A 1 108 ? 1.321 -6.478 -11.836 1.00 87.25 108 MET A O 1
ATOM 902 N N . LEU A 1 109 ? 2.642 -7.978 -10.777 1.00 89.62 109 LEU A N 1
ATOM 903 C CA . LEU A 1 109 ? 1.641 -8.373 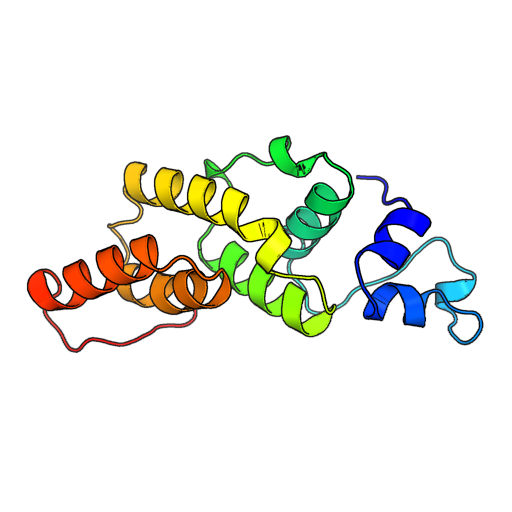-9.790 1.00 89.62 109 LEU A CA 1
ATOM 904 C C . LEU A 1 109 ? 1.126 -7.185 -8.972 1.00 89.62 109 LEU A C 1
ATOM 906 O O . LEU A 1 109 ? -0.088 -7.040 -8.924 1.00 89.62 109 LEU A O 1
ATOM 910 N N . PRO A 1 110 ? 1.952 -6.286 -8.396 1.00 93.69 110 PRO A N 1
ATOM 911 C CA . PRO A 1 110 ? 1.427 -5.089 -7.744 1.00 93.69 110 PRO A CA 1
ATOM 912 C C . PRO A 1 110 ? 0.531 -4.225 -8.635 1.00 93.69 110 PRO A C 1
ATOM 914 O O . PRO A 1 110 ? -0.554 -3.833 -8.218 1.00 93.69 110 PRO A O 1
ATOM 917 N N . CYS A 1 111 ? 0.929 -3.965 -9.884 1.00 93.69 111 CYS A N 1
ATOM 918 C CA . CYS A 1 111 ? 0.084 -3.204 -10.803 1.00 93.69 111 CYS A CA 1
ATOM 919 C C . CYS A 1 111 ? -1.241 -3.912 -11.106 1.00 93.69 111 CYS A C 1
ATOM 921 O O . CYS A 1 111 ? -2.255 -3.236 -11.227 1.00 93.69 111 CYS A O 1
ATOM 923 N N . TYR A 1 112 ? -1.243 -5.239 -11.232 1.00 93.12 112 TYR A N 1
ATOM 924 C CA . TYR A 1 112 ? -2.472 -6.018 -11.386 1.00 93.12 112 TYR A CA 1
ATOM 925 C C . TYR A 1 112 ? -3.324 -5.980 -10.110 1.00 93.12 112 TYR A C 1
ATOM 927 O O . TYR A 1 112 ? -4.520 -5.724 -10.173 1.00 93.12 112 TYR A O 1
ATOM 935 N N . ALA A 1 113 ? -2.698 -6.186 -8.951 1.00 94.75 113 ALA A N 1
ATOM 936 C CA . ALA A 1 113 ? -3.356 -6.268 -7.658 1.00 94.75 113 ALA A CA 1
ATOM 937 C C . ALA A 1 113 ? -4.103 -4.976 -7.315 1.00 94.75 113 ALA A C 1
ATOM 939 O O . ALA A 1 113 ? -5.235 -5.064 -6.865 1.00 94.75 113 ALA A O 1
ATOM 940 N N . PHE A 1 114 ? -3.503 -3.808 -7.552 1.00 96.31 114 PHE A N 1
ATOM 941 C CA . PHE A 1 114 ? -4.112 -2.493 -7.297 1.00 96.31 114 PHE A CA 1
ATOM 942 C C . PHE A 1 114 ? -4.878 -1.916 -8.509 1.00 96.31 114 PHE A C 1
ATOM 944 O O . PHE A 1 114 ? -5.105 -0.708 -8.571 1.00 96.31 114 PHE A O 1
ATOM 951 N N . ASP A 1 115 ? -5.200 -2.734 -9.516 1.00 96.00 115 ASP A N 1
ATOM 952 C CA . ASP A 1 115 ? -5.884 -2.318 -10.755 1.00 96.00 115 ASP A CA 1
ATOM 953 C C . ASP A 1 115 ? -5.253 -1.087 -11.448 1.00 96.00 115 ASP A C 1
ATOM 955 O O . ASP A 1 115 ? -5.907 -0.175 -11.954 1.00 96.00 115 ASP A O 1
ATOM 959 N N . TYR A 1 116 ? -3.922 -1.018 -11.475 1.00 95.94 116 TYR A N 1
ATOM 960 C CA . TYR A 1 116 ? -3.193 0.072 -12.116 1.00 95.94 116 TYR A CA 1
ATOM 961 C C . TYR A 1 116 ? -2.731 -0.303 -13.528 1.00 95.94 116 TYR A C 1
ATOM 963 O O . TYR A 1 116 ? -1.537 -0.469 -13.810 1.00 95.94 116 TYR A O 1
ATOM 971 N N . ALA A 1 117 ? -3.687 -0.364 -14.459 1.00 94.38 117 ALA A N 1
ATOM 972 C CA . ALA A 1 117 ? -3.457 -0.761 -15.853 1.00 94.38 117 ALA A CA 1
ATOM 973 C C . ALA A 1 117 ? -2.336 0.033 -16.556 1.00 94.38 117 ALA A C 1
ATOM 975 O O . ALA A 1 117 ? -1.532 -0.531 -17.301 1.00 94.38 117 ALA A O 1
ATOM 976 N N . LYS A 1 118 ? -2.230 1.345 -16.298 1.00 93.56 118 LYS A N 1
ATOM 977 C CA . LYS A 1 118 ? -1.174 2.186 -16.891 1.00 93.56 118 LYS A CA 1
ATOM 978 C C . LYS A 1 118 ? 0.215 1.796 -16.383 1.00 93.56 118 LYS A C 1
ATOM 980 O O . LYS A 1 118 ? 1.156 1.753 -17.173 1.00 93.56 118 LYS A O 1
ATOM 985 N N . GLY A 1 119 ? 0.351 1.509 -15.088 1.00 90.31 119 GLY A N 1
ATOM 986 C CA . GLY A 1 119 ? 1.601 1.001 -14.524 1.00 90.31 119 GLY A CA 1
ATOM 987 C C . GLY A 1 119 ? 1.963 -0.341 -15.137 1.00 90.31 119 GLY A C 1
ATOM 988 O O . GLY A 1 119 ? 3.084 -0.503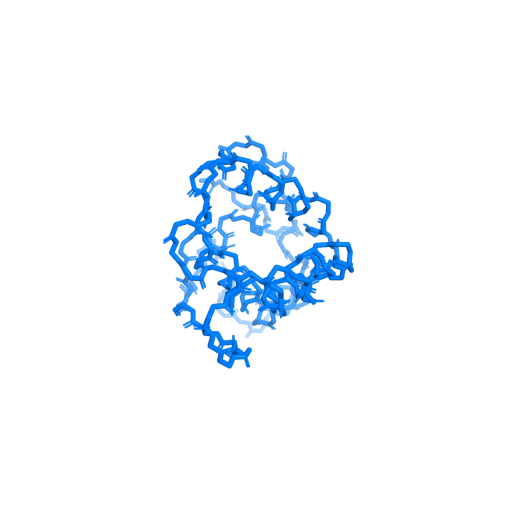 -15.616 1.00 90.31 119 GLY A O 1
ATOM 989 N N . PHE A 1 120 ? 0.989 -1.250 -15.221 1.00 90.44 120 PHE A N 1
ATOM 990 C CA . PHE A 1 120 ? 1.164 -2.567 -15.828 1.00 90.44 120 PHE A CA 1
ATOM 991 C C . PHE A 1 120 ? 1.695 -2.458 -17.263 1.00 90.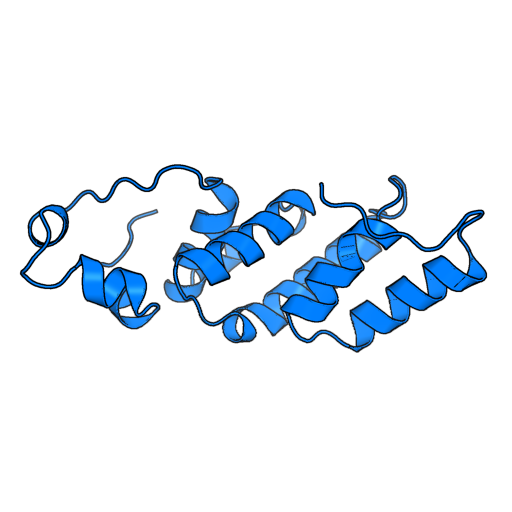44 120 PHE A C 1
ATOM 993 O O . PHE A 1 120 ? 2.757 -2.998 -17.566 1.00 90.44 120 PHE A O 1
ATOM 1000 N N . GLN A 1 121 ? 1.033 -1.661 -18.110 1.00 90.12 121 GLN A N 1
ATOM 1001 C CA . GLN A 1 121 ? 1.435 -1.430 -19.500 1.00 90.12 121 GLN A CA 1
ATOM 1002 C C . GLN A 1 121 ? 2.868 -0.893 -19.620 1.00 90.12 121 GLN A C 1
ATOM 1004 O O . GLN A 1 121 ? 3.635 -1.343 -20.475 1.00 90.12 121 GLN A O 1
ATOM 1009 N N . VAL A 1 122 ? 3.236 0.085 -18.784 1.00 86.12 122 VAL A N 1
ATOM 1010 C CA . VAL A 1 122 ? 4.588 0.663 -18.787 1.00 86.12 122 VAL A CA 1
ATOM 1011 C C . VAL A 1 122 ? 5.628 -0.409 -18.453 1.00 86.12 122 VAL A C 1
ATOM 1013 O O . VAL A 1 122 ? 6.654 -0.487 -19.130 1.00 86.12 122 VAL A O 1
ATOM 1016 N N . ARG A 1 123 ? 5.361 -1.269 -17.460 1.00 82.50 123 ARG A N 1
ATOM 1017 C CA . ARG A 1 123 ? 6.295 -2.335 -17.064 1.00 82.50 123 ARG A CA 1
ATOM 1018 C C . ARG A 1 123 ? 6.414 -3.421 -18.122 1.00 82.50 123 ARG A C 1
ATOM 1020 O O . ARG A 1 123 ? 7.531 -3.752 -18.504 1.00 82.50 123 ARG A O 1
ATOM 1027 N N . THR A 1 124 ? 5.302 -3.920 -18.656 1.00 83.00 124 THR A N 1
ATOM 1028 C CA . THR A 1 124 ? 5.337 -4.969 -19.685 1.00 83.00 124 THR A CA 1
ATOM 1029 C C . THR A 1 124 ? 6.001 -4.492 -20.971 1.00 83.00 124 THR A C 1
ATOM 1031 O O . THR A 1 124 ? 6.690 -5.268 -21.628 1.00 83.00 124 THR A O 1
ATOM 1034 N N . ARG A 1 125 ? 5.846 -3.210 -21.333 1.00 83.50 125 ARG A N 1
ATOM 1035 C CA . ARG A 1 125 ? 6.554 -2.630 -22.482 1.00 83.50 125 ARG A CA 1
ATOM 1036 C C . ARG A 1 125 ? 8.068 -2.603 -22.259 1.00 83.50 125 ARG A C 1
ATOM 1038 O O . ARG A 1 125 ? 8.797 -3.006 -23.158 1.00 83.50 125 ARG A O 1
ATOM 1045 N N . SER A 1 126 ? 8.528 -2.157 -21.090 1.00 79.50 126 SER A N 1
ATOM 1046 C CA . SER A 1 126 ? 9.961 -2.158 -20.755 1.00 79.50 126 SER A CA 1
ATOM 1047 C C . SER A 1 126 ? 10.530 -3.585 -20.786 1.00 79.50 126 SER A C 1
ATOM 1049 O O . SER A 1 126 ? 11.540 -3.826 -21.439 1.00 79.50 126 SER A O 1
ATOM 1051 N N . LEU A 1 127 ? 9.814 -4.575 -20.236 1.00 77.31 127 LEU A N 1
ATOM 1052 C CA . LEU A 1 127 ? 10.221 -5.987 -20.316 1.00 77.31 127 LEU A CA 1
ATOM 1053 C C . LEU A 1 127 ? 10.340 -6.510 -21.747 1.00 77.31 127 LEU A C 1
ATOM 1055 O O . LEU A 1 127 ? 11.311 -7.179 -22.078 1.00 77.31 127 LEU A O 1
ATOM 1059 N N . ALA A 1 128 ? 9.356 -6.213 -22.595 1.00 80.25 128 ALA A N 1
ATOM 1060 C CA . ALA A 1 128 ? 9.312 -6.749 -23.949 1.00 80.25 128 ALA A CA 1
ATOM 1061 C C . ALA A 1 128 ? 10.390 -6.164 -24.874 1.00 80.25 128 ALA A C 1
ATOM 1063 O O . ALA A 1 128 ? 10.837 -6.851 -25.791 1.00 80.25 128 ALA A O 1
ATOM 1064 N N . TYR A 1 129 ? 10.774 -4.901 -24.671 1.00 79.88 129 TYR A N 1
ATOM 1065 C CA . TYR A 1 129 ? 11.623 -4.174 -25.619 1.00 79.88 129 TYR A CA 1
ATOM 1066 C C . TYR A 1 129 ? 13.006 -3.792 -25.075 1.00 79.88 129 TYR A C 1
ATOM 1068 O O . TYR A 1 129 ? 13.892 -3.501 -25.877 1.00 79.88 129 TYR A O 1
ATOM 1076 N N . GLU A 1 130 ? 13.213 -3.779 -23.754 1.00 73.50 130 GLU A N 1
ATOM 1077 C CA . GLU A 1 130 ? 14.440 -3.257 -23.129 1.00 73.50 130 GLU A CA 1
ATOM 1078 C C . GLU A 1 130 ? 15.226 -4.326 -22.348 1.00 73.50 130 GLU A C 1
ATOM 1080 O O . GLU A 1 130 ? 16.456 -4.247 -22.294 1.00 73.50 130 GLU A O 1
ATOM 1085 N N . GLU A 1 131 ? 14.574 -5.353 -21.783 1.00 69.69 131 GLU A N 1
ATOM 1086 C CA . GLU A 1 131 ? 15.284 -6.446 -21.101 1.00 69.69 131 GLU A CA 1
ATOM 1087 C C . GLU A 1 131 ? 15.840 -7.489 -22.089 1.00 69.69 131 GLU A C 1
ATOM 1089 O O . GLU A 1 131 ? 15.176 -7.944 -23.019 1.00 69.69 131 GLU A O 1
ATOM 1094 N N . ARG A 1 132 ? 17.087 -7.923 -21.860 1.00 64.94 132 ARG A N 1
ATOM 1095 C CA . ARG A 1 132 ? 17.683 -9.066 -22.567 1.00 64.94 132 ARG A CA 1
ATOM 1096 C C . ARG A 1 132 ? 17.370 -10.350 -21.796 1.00 64.94 132 ARG A C 1
ATOM 1098 O O . ARG A 1 132 ? 18.110 -10.709 -20.884 1.00 64.94 132 ARG A O 1
ATOM 1105 N N . GLY A 1 133 ? 16.289 -11.038 -22.154 1.00 66.06 133 GLY A N 1
ATOM 1106 C CA . GLY A 1 133 ? 15.897 -12.303 -21.526 1.00 66.06 133 GLY A CA 1
ATOM 1107 C C . GLY A 1 133 ? 14.448 -12.699 -21.808 1.00 66.06 133 GLY A C 1
ATOM 1108 O O . GLY A 1 133 ? 13.760 -12.054 -22.594 1.00 66.06 133 GLY A O 1
ATOM 1109 N N . HIS A 1 134 ? 13.986 -13.776 -21.172 1.00 65.88 134 HIS A N 1
ATOM 1110 C CA . HIS A 1 134 ? 12.566 -14.132 -21.161 1.00 65.88 134 HIS A CA 1
ATOM 1111 C C . HIS A 1 134 ? 11.810 -13.261 -20.153 1.00 65.88 134 HIS A C 1
ATOM 1113 O O . HIS A 1 134 ? 12.317 -13.000 -19.063 1.00 65.88 134 HIS A O 1
ATOM 1119 N N . ILE A 1 135 ? 10.584 -12.868 -20.501 1.00 67.69 135 ILE A N 1
ATOM 1120 C CA . ILE A 1 135 ? 9.669 -12.178 -19.586 1.00 67.69 135 ILE A CA 1
ATOM 1121 C C . ILE A 1 135 ? 9.279 -13.166 -18.481 1.00 67.69 135 ILE A C 1
ATOM 1123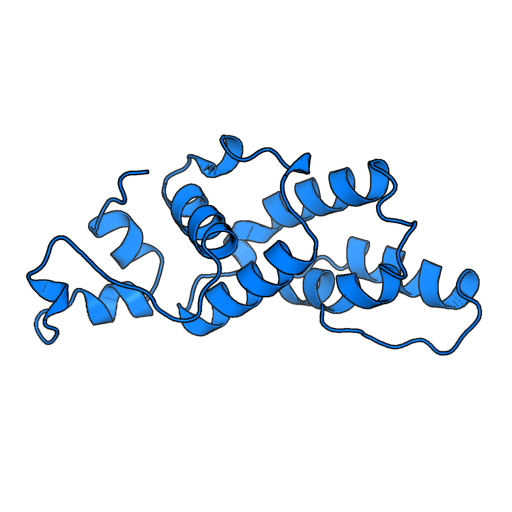 O O . ILE A 1 135 ? 8.669 -14.196 -18.766 1.00 67.69 135 ILE A O 1
ATOM 1127 N N . MET A 1 136 ? 9.644 -12.870 -17.234 1.00 65.94 136 MET A N 1
ATOM 1128 C CA . MET A 1 136 ? 9.325 -13.697 -16.065 1.00 65.94 136 MET A CA 1
ATOM 1129 C C . MET A 1 136 ? 8.879 -12.812 -14.904 1.00 65.94 136 MET A C 1
ATOM 1131 O O . MET A 1 136 ? 9.325 -11.683 -14.794 1.00 65.94 136 MET A O 1
ATOM 1135 N N . GLU A 1 137 ? 8.038 -13.315 -14.008 1.00 65.31 137 GLU A N 1
ATOM 1136 C CA . GLU A 1 137 ? 7.740 -12.638 -12.741 1.00 65.31 137 GLU A CA 1
ATOM 1137 C C . GLU A 1 137 ? 8.596 -13.226 -11.615 1.00 65.31 137 GLU A C 1
ATOM 1139 O O . GLU A 1 137 ? 8.828 -14.435 -11.571 1.00 65.31 137 GLU A O 1
ATOM 1144 N N . VAL A 1 138 ? 9.088 -12.373 -10.713 1.00 68.44 138 VAL A N 1
ATOM 1145 C CA . VAL A 1 138 ? 9.877 -12.788 -9.546 1.00 68.44 138 VAL A CA 1
ATOM 1146 C C . VAL A 1 138 ? 9.225 -12.228 -8.290 1.00 68.44 138 VAL A C 1
ATOM 1148 O O . VAL A 1 138 ? 9.117 -11.013 -8.142 1.00 68.44 138 VAL A O 1
ATOM 1151 N N . ASN A 1 139 ? 8.831 -13.113 -7.377 1.00 65.50 139 ASN A N 1
ATOM 1152 C CA . ASN A 1 139 ? 8.412 -12.728 -6.032 1.00 65.50 139 ASN A CA 1
ATOM 1153 C C . ASN A 1 139 ? 9.662 -12.332 -5.211 1.00 65.50 139 ASN A C 1
ATOM 1155 O O . ASN A 1 139 ? 10.636 -13.094 -5.249 1.00 65.50 139 ASN A O 1
ATOM 1159 N N . PRO A 1 140 ? 9.701 -11.141 -4.579 1.00 59.44 140 PRO A N 1
ATOM 1160 C CA . PRO A 1 140 ? 10.779 -10.734 -3.681 1.00 59.44 140 PRO A CA 1
ATOM 1161 C C . PRO A 1 140 ? 11.065 -11.714 -2.542 1.00 59.44 140 PRO A C 1
ATOM 1163 O O . PRO A 1 140 ? 10.117 -12.344 -2.029 1.00 59.44 140 PRO A O 1
#

InterPro domains:
  IPR000210 BTB/POZ domain [PS50097] (1-49)
  IPR011333 SKP1/BTB/POZ domain superfamily [G3DSA:3.30.710.10] (1-111)
  IPR011333 SKP1/BTB/POZ domain superfamily [SSF54695] (2-79)

Organism: NCBI:txid61420